Protein AF-A0A0K8PCG8-F1 (afdb_monomer_lite)

Foldseek 3Di:
DDPDDPPPQFAQDDDPDDDPDCPPVLVVLLVCVVPDVDDDDDDDPPPCSSVSVSSSCVVCQVVFPLGETEQPCPPPPDPLCRLVSVCVRSVHDDPDPDRSNVSSCVVCVPGRYHYD

pLDDT: mean 85.22, std 14.84, range [30.8, 96.75]

Radius of gyration: 15.7 Å; chains: 1; bounding box: 42×32×44 Å

Secondary structure (DSSP, 8-state):
---PPP----SPPPP-S---S-HHHHHHHHHHHHH-S-------TTS-HHHHHHHHHHHHGGG-TT-EE----TT---GGGHHHHHHHHTT----SSS-HHHHHHHHHTT---EE-

Structure (mmCIF, N/CA/C/O backbone):
data_AF-A0A0K8PCG8-F1
#
_entry.id   AF-A0A0K8PCG8-F1
#
loop_
_atom_site.group_PDB
_atom_site.id
_atom_site.type_symbol
_atom_site.label_atom_id
_atom_site.label_alt_id
_atom_site.label_comp_id
_atom_site.label_asym_id
_atom_site.label_entity_id
_atom_site.label_seq_id
_atom_site.pdbx_PDB_ins_code
_atom_site.Cartn_x
_atom_site.Cartn_y
_atom_site.Cartn_z
_atom_site.occupancy
_atom_site.B_iso_or_equiv
_atom_site.auth_seq_id
_atom_site.auth_comp_id
_atom_site.auth_asym_id
_atom_site.auth_atom_id
_atom_site.pdbx_PDB_model_num
ATOM 1 N N . MET A 1 1 ? 28.671 -19.971 8.355 1.00 40.09 1 MET A N 1
ATOM 2 C CA . MET A 1 1 ? 28.256 -18.738 7.651 1.00 40.09 1 MET A CA 1
ATOM 3 C C . MET A 1 1 ? 27.069 -19.087 6.775 1.00 40.09 1 MET A C 1
ATOM 5 O O . MET A 1 1 ? 27.210 -19.941 5.917 1.00 40.09 1 MET A O 1
ATOM 9 N N . GLY A 1 2 ? 25.898 -18.525 7.054 1.00 37.75 2 GLY A N 1
ATOM 10 C CA . GLY A 1 2 ? 24.660 -18.872 6.354 1.00 37.75 2 GLY A CA 1
ATOM 11 C C . GLY A 1 2 ? 23.466 -18.240 7.051 1.00 37.75 2 GLY A C 1
ATOM 12 O O . GLY A 1 2 ? 22.586 -18.940 7.536 1.00 37.75 2 GLY A O 1
ATOM 13 N N . GLY A 1 3 ? 23.493 -16.914 7.203 1.00 30.80 3 GLY A N 1
ATOM 14 C CA . GLY A 1 3 ? 22.322 -16.178 7.663 1.00 30.80 3 GLY A CA 1
ATOM 15 C C . GLY A 1 3 ? 21.276 -16.229 6.559 1.00 30.80 3 GLY A C 1
ATOM 16 O O . GLY A 1 3 ? 21.472 -15.619 5.511 1.00 30.80 3 GLY A O 1
ATOM 17 N N . SER A 1 4 ? 20.198 -16.983 6.774 1.00 36.03 4 SER A N 1
ATOM 18 C CA . SER A 1 4 ? 19.000 -16.882 5.944 1.00 36.03 4 SER A CA 1
ATOM 19 C C . SER A 1 4 ? 18.583 -15.416 5.937 1.00 36.03 4 SER A C 1
ATOM 21 O O . SER A 1 4 ? 18.250 -14.873 6.992 1.00 36.03 4 SER A O 1
ATOM 23 N N . ALA A 1 5 ? 18.606 -14.769 4.768 1.00 44.00 5 ALA A N 1
ATOM 24 C CA . ALA A 1 5 ? 17.935 -13.489 4.604 1.00 44.00 5 ALA A CA 1
ATOM 25 C C . ALA A 1 5 ? 16.497 -13.657 5.131 1.00 44.00 5 ALA A C 1
ATOM 27 O O . ALA A 1 5 ? 15.891 -14.710 4.877 1.00 44.00 5 ALA A O 1
ATOM 28 N N . PRO A 1 6 ? 15.959 -12.707 5.916 1.00 40.66 6 PRO A N 1
ATOM 29 C CA . PRO A 1 6 ? 14.583 -12.810 6.364 1.00 40.66 6 PRO A CA 1
ATOM 30 C C . PRO A 1 6 ? 13.723 -12.926 5.109 1.00 40.66 6 PRO A C 1
ATOM 32 O O . PRO A 1 6 ? 13.785 -12.056 4.237 1.00 40.66 6 PRO A O 1
ATOM 35 N N . ARG A 1 7 ? 12.967 -14.025 4.986 1.00 50.31 7 ARG A N 1
ATOM 36 C CA . ARG A 1 7 ? 11.889 -14.108 4.000 1.00 50.31 7 ARG A CA 1
ATOM 37 C C . ARG A 1 7 ? 11.028 -12.885 4.269 1.00 50.31 7 ARG A C 1
ATOM 39 O O . ARG A 1 7 ? 10.478 -12.771 5.363 1.00 50.31 7 ARG A O 1
ATOM 46 N N . ARG A 1 8 ? 11.044 -11.920 3.349 1.00 58.66 8 ARG A N 1
ATOM 47 C CA . ARG A 1 8 ? 10.260 -10.698 3.496 1.00 58.66 8 ARG A CA 1
ATOM 48 C C . ARG A 1 8 ? 8.815 -11.147 3.485 1.00 58.66 8 ARG A C 1
ATOM 50 O O . ARG A 1 8 ? 8.310 -11.589 2.462 1.00 58.66 8 ARG A O 1
ATOM 57 N N . ASP A 1 9 ? 8.216 -11.151 4.665 1.00 66.38 9 ASP A N 1
ATOM 58 C CA . ASP A 1 9 ? 6.817 -11.482 4.791 1.00 66.38 9 ASP A CA 1
ATOM 59 C C . ASP A 1 9 ? 6.026 -10.337 4.148 1.00 66.38 9 ASP A C 1
ATOM 61 O O . ASP A 1 9 ? 6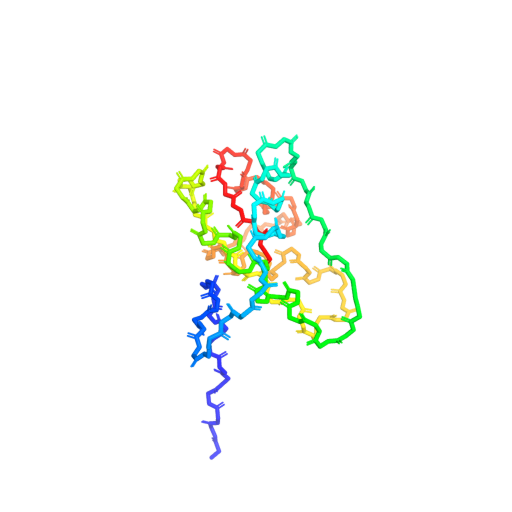.108 -9.181 4.578 1.00 66.38 9 ASP A O 1
ATOM 65 N N . HIS A 1 10 ? 5.347 -10.662 3.050 1.00 77.44 10 HIS A N 1
ATOM 66 C CA . HIS A 1 10 ? 4.517 -9.740 2.271 1.00 77.44 10 HIS A CA 1
ATOM 67 C C . HIS A 1 10 ? 3.088 -9.656 2.825 1.00 77.44 10 HIS A C 1
ATOM 69 O O . HIS A 1 10 ? 2.240 -8.922 2.302 1.00 77.44 10 HIS A O 1
ATOM 75 N N . HIS A 1 11 ? 2.809 -10.400 3.901 1.00 79.62 11 HIS A N 1
ATOM 76 C CA . HIS A 1 11 ? 1.638 -10.191 4.733 1.00 79.62 11 HIS A CA 1
ATOM 77 C C . HIS A 1 11 ? 1.762 -8.894 5.543 1.00 79.62 11 HIS A C 1
ATOM 79 O O . HIS A 1 11 ? 2.830 -8.302 5.708 1.00 79.62 11 HIS A O 1
ATOM 85 N N . LEU A 1 12 ? 0.624 -8.423 6.052 1.00 78.31 12 LEU A N 1
ATOM 86 C CA . LEU A 1 12 ? 0.608 -7.267 6.939 1.00 78.31 12 LEU A CA 1
ATOM 87 C C . LEU A 1 12 ? 1.444 -7.564 8.198 1.00 78.31 12 LEU A C 1
ATOM 89 O O . LEU A 1 12 ? 1.270 -8.634 8.786 1.00 78.31 12 LEU A O 1
ATOM 93 N N . PRO A 1 13 ? 2.303 -6.630 8.649 1.00 73.38 13 PRO A N 1
ATOM 94 C CA . PRO A 1 13 ? 3.106 -6.826 9.850 1.00 73.38 13 PRO A CA 1
ATOM 95 C C . PRO A 1 13 ? 2.247 -7.184 11.071 1.00 73.38 13 PRO A C 1
ATOM 97 O O . PRO A 1 13 ? 1.296 -6.471 11.399 1.00 73.38 13 PRO A O 1
ATOM 100 N N . VAL A 1 14 ? 2.610 -8.261 11.774 1.00 66.38 14 VAL A N 1
ATOM 101 C CA . VAL A 1 14 ? 1.981 -8.634 13.049 1.00 66.38 14 VAL A CA 1
ATOM 102 C C . VAL A 1 14 ? 2.475 -7.685 14.141 1.00 66.38 14 VAL A C 1
ATOM 104 O O . VAL A 1 14 ? 3.675 -7.557 14.382 1.00 66.38 14 VAL A O 1
ATOM 107 N N . GLU A 1 15 ? 1.556 -6.998 14.816 1.00 63.03 15 GLU A N 1
ATOM 108 C CA . GLU A 1 15 ? 1.910 -6.094 15.909 1.00 63.03 15 GLU A CA 1
ATOM 109 C C . GLU A 1 15 ? 2.065 -6.841 17.235 1.00 63.03 15 GLU A C 1
ATOM 111 O O . GLU A 1 15 ? 1.133 -7.479 17.717 1.00 63.03 15 GLU A O 1
ATOM 116 N N . THR A 1 16 ? 3.227 -6.691 17.866 1.00 58.53 16 THR A N 1
ATOM 117 C CA . THR A 1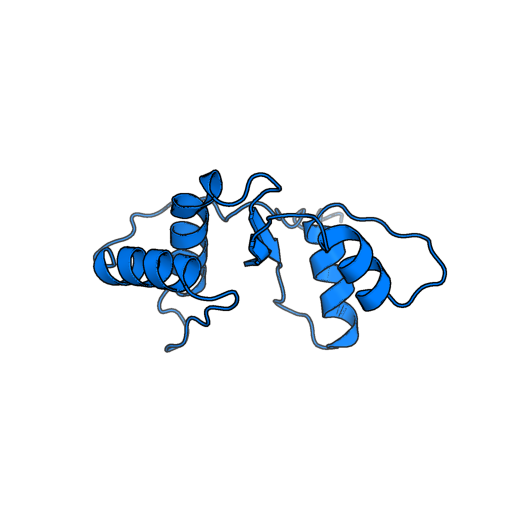 16 ? 3.561 -7.278 19.176 1.00 58.53 16 THR A CA 1
ATOM 118 C C . THR A 1 16 ? 3.376 -6.308 20.349 1.00 58.53 16 THR A C 1
ATOM 120 O O . THR A 1 16 ? 3.582 -6.682 21.499 1.00 58.53 16 THR A O 1
ATOM 123 N N . THR A 1 17 ? 2.973 -5.060 20.084 1.00 62.31 17 THR A N 1
ATOM 124 C CA . THR A 1 17 ? 2.781 -4.005 21.097 1.00 62.31 17 THR A CA 1
ATOM 125 C C . THR A 1 17 ? 1.418 -3.338 20.946 1.00 62.31 17 THR A C 1
ATOM 127 O O . THR A 1 17 ? 0.904 -3.236 19.832 1.00 62.31 17 THR A O 1
ATOM 130 N N . SER A 1 18 ? 0.860 -2.808 22.037 1.00 65.88 18 SER A N 1
ATOM 131 C CA . SER A 1 18 ? -0.399 -2.056 21.999 1.00 65.88 18 SER A CA 1
ATOM 132 C C . SER A 1 18 ? -0.301 -0.810 21.095 1.00 65.88 18 SER A C 1
ATOM 134 O O . SER A 1 18 ? 0.748 -0.180 20.960 1.00 65.88 18 SER A O 1
ATOM 136 N N . PHE A 1 19 ? -1.412 -0.461 20.440 1.00 65.94 19 PHE A N 1
ATOM 137 C CA . PHE A 1 19 ? -1.531 0.717 19.574 1.00 65.94 19 PHE A CA 1
ATOM 138 C C . PHE A 1 19 ? -2.499 1.689 20.232 1.00 65.94 19 PHE A C 1
ATOM 140 O O . PHE A 1 19 ? -3.718 1.489 20.214 1.00 65.94 19 PHE A O 1
ATOM 147 N N . VAL A 1 20 ? -1.925 2.688 20.883 1.00 69.50 20 VAL A N 1
ATOM 148 C CA . VAL A 1 20 ? -2.646 3.621 21.741 1.00 69.50 20 VAL A CA 1
ATOM 149 C C . VAL A 1 20 ? -2.998 4.873 20.932 1.00 69.50 20 VAL A C 1
ATOM 151 O O . VAL A 1 20 ? -2.195 5.350 20.137 1.00 69.50 20 VAL A O 1
ATOM 154 N N . ASP A 1 21 ? -4.225 5.357 21.123 1.00 64.19 21 ASP A N 1
ATOM 155 C CA . ASP A 1 21 ? -4.695 6.694 20.729 1.00 64.19 21 ASP A CA 1
ATOM 156 C C . ASP A 1 21 ? -4.686 7.074 19.233 1.00 64.19 21 ASP A C 1
ATOM 158 O O . ASP A 1 21 ? -4.313 8.175 18.849 1.00 64.19 21 ASP A O 1
ATOM 162 N N . ARG A 1 22 ? -5.110 6.156 18.353 1.00 79.75 22 ARG A N 1
ATOM 163 C CA . ARG A 1 22 ? -5.192 6.421 16.898 1.00 79.75 22 ARG A CA 1
ATOM 164 C C . ARG A 1 22 ? -6.499 5.980 16.238 1.00 79.75 22 ARG A C 1
ATOM 166 O O . ARG A 1 22 ? -6.542 5.569 15.079 1.00 79.75 22 ARG A O 1
ATOM 173 N N . ARG A 1 23 ? -7.594 5.954 17.006 1.00 81.81 23 ARG A N 1
ATOM 174 C CA . ARG A 1 23 ? -8.900 5.482 16.501 1.00 81.81 23 ARG A CA 1
ATOM 175 C C . ARG A 1 23 ? -9.461 6.409 15.419 1.00 81.81 23 ARG A C 1
ATOM 177 O O . ARG A 1 23 ? -10.052 5.906 14.468 1.00 81.81 23 ARG A O 1
ATOM 184 N N . GLY A 1 24 ? -9.251 7.721 15.548 1.00 86.75 24 GLY A N 1
ATOM 185 C CA . GLY A 1 24 ? -9.702 8.713 14.569 1.00 86.75 24 GLY A CA 1
ATOM 186 C C . GLY A 1 24 ? -9.031 8.524 13.211 1.00 86.75 24 GLY A C 1
ATOM 187 O O . GLY A 1 24 ? -9.714 8.387 12.200 1.00 86.75 24 GLY A O 1
ATOM 188 N N . GLU A 1 25 ? -7.706 8.396 13.191 1.00 89.69 25 GLU A N 1
ATOM 189 C CA . GLU A 1 25 ? -6.920 8.203 11.969 1.00 89.69 25 GLU A CA 1
ATOM 190 C C . GLU A 1 25 ? -7.235 6.870 11.291 1.00 89.69 25 GLU A C 1
ATOM 192 O O . GLU A 1 25 ? -7.257 6.784 10.065 1.00 89.69 25 GLU A O 1
ATOM 197 N N . LEU A 1 26 ? -7.522 5.826 12.073 1.00 90.75 26 LEU A N 1
ATOM 198 C CA . LEU A 1 26 ? -7.971 4.543 11.533 1.00 90.75 26 LEU A CA 1
ATOM 199 C C . LEU A 1 26 ? -9.314 4.669 10.807 1.00 90.75 26 LEU A C 1
ATOM 201 O O . LEU A 1 26 ? -9.476 4.122 9.715 1.00 90.75 26 LEU A O 1
ATOM 205 N N . THR A 1 27 ? -10.270 5.386 11.401 1.00 91.12 27 THR A N 1
ATOM 206 C CA . THR A 1 27 ? -11.573 5.655 10.778 1.00 91.12 27 THR A CA 1
ATOM 207 C C . THR A 1 27 ? -11.405 6.508 9.524 1.00 91.12 27 THR A C 1
ATOM 209 O O . THR A 1 27 ? -11.901 6.129 8.465 1.00 91.12 27 THR A O 1
ATOM 212 N N . GLN A 1 28 ? -10.627 7.587 9.611 1.00 93.50 28 GLN A N 1
ATOM 213 C CA . GLN A 1 28 ? -10.352 8.478 8.487 1.00 93.50 28 GLN A CA 1
ATOM 214 C C . GLN A 1 28 ? -9.662 7.742 7.331 1.00 93.50 28 GLN A C 1
ATOM 216 O O . GLN A 1 28 ? -10.059 7.904 6.180 1.00 93.50 28 GLN A O 1
ATOM 221 N N . GLY A 1 29 ? -8.665 6.898 7.618 1.00 93.19 29 GLY A N 1
ATOM 222 C CA . GLY A 1 29 ? -7.967 6.097 6.611 1.00 93.19 29 GLY A CA 1
ATOM 223 C C . GLY A 1 29 ? -8.900 5.119 5.895 1.00 93.19 29 GLY A C 1
ATOM 224 O O . GLY A 1 29 ? -8.864 5.013 4.670 1.00 93.19 29 GLY A O 1
ATOM 225 N N . ARG A 1 30 ? -9.800 4.462 6.638 1.00 93.44 30 ARG A N 1
ATOM 226 C CA . ARG A 1 30 ? -10.837 3.591 6.061 1.00 93.44 30 ARG A CA 1
ATOM 227 C C . ARG A 1 30 ? -11.778 4.366 5.138 1.00 93.44 30 ARG A C 1
ATOM 229 O O . ARG A 1 30 ? -12.073 3.906 4.040 1.00 93.44 30 ARG A O 1
ATOM 236 N N . GLU A 1 31 ? -12.261 5.520 5.581 1.00 94.44 31 GLU A N 1
ATOM 237 C CA . GLU A 1 31 ? -13.172 6.355 4.794 1.00 94.44 31 GLU A CA 1
ATOM 238 C C . GLU A 1 31 ? -12.499 6.945 3.556 1.00 94.44 31 GLU A C 1
ATOM 240 O O . GLU A 1 31 ? -13.147 7.080 2.522 1.00 94.44 31 GLU A O 1
ATOM 245 N N . LEU A 1 32 ? -11.208 7.282 3.644 1.00 95.38 32 LEU A N 1
ATOM 246 C CA . LEU A 1 32 ? -10.398 7.715 2.507 1.00 95.38 32 LEU A CA 1
ATOM 247 C C . LEU A 1 32 ? -10.256 6.594 1.473 1.00 95.38 32 LEU A C 1
ATOM 249 O O . LEU A 1 32 ? -10.511 6.832 0.297 1.00 95.38 32 LEU A O 1
ATOM 253 N N . LEU A 1 33 ? -9.936 5.369 1.899 1.00 94.25 33 LEU A N 1
ATOM 254 C CA . LEU A 1 33 ? -9.839 4.216 0.993 1.00 94.25 33 LEU A CA 1
ATOM 255 C C . LEU A 1 33 ? -11.178 3.831 0.353 1.00 94.25 33 LEU A C 1
ATOM 257 O O . LEU A 1 33 ? -11.197 3.256 -0.729 1.00 94.25 33 LEU A O 1
ATOM 261 N N . ALA A 1 34 ? -12.304 4.149 0.994 1.00 92.38 34 ALA A N 1
ATOM 262 C CA . ALA A 1 34 ? -13.622 3.920 0.408 1.00 92.38 34 ALA A CA 1
ATOM 263 C C . ALA A 1 34 ? -13.951 4.898 -0.737 1.00 92.38 34 ALA A C 1
ATOM 265 O O . ALA A 1 34 ? -14.789 4.580 -1.577 1.00 92.38 34 ALA A O 1
ATOM 266 N N . ARG A 1 35 ? -13.311 6.077 -0.776 1.00 95.06 35 ARG A N 1
ATOM 267 C CA . ARG A 1 35 ? -13.585 7.146 -1.759 1.00 95.06 35 ARG A CA 1
ATOM 268 C C . ARG A 1 35 ? -12.449 7.413 -2.746 1.00 95.06 35 ARG A C 1
ATOM 270 O O . ARG A 1 35 ? -12.669 8.086 -3.747 1.00 95.06 35 ARG A O 1
ATOM 277 N N . ALA A 1 36 ? -11.244 6.927 -2.465 1.00 94.94 36 ALA A N 1
ATOM 278 C CA . ALA A 1 36 ? -10.048 7.177 -3.259 1.00 94.94 36 ALA A CA 1
ATOM 279 C C . ALA A 1 36 ? -9.275 5.881 -3.527 1.00 94.94 36 ALA A C 1
ATOM 281 O O . ALA A 1 36 ? -9.236 4.977 -2.696 1.00 94.94 36 ALA A O 1
ATOM 282 N N . ARG A 1 37 ? -8.610 5.820 -4.687 1.00 93.38 37 ARG A N 1
ATOM 283 C CA . ARG A 1 37 ? -7.762 4.683 -5.094 1.00 93.38 37 ARG A CA 1
ATOM 284 C C . ARG A 1 37 ? -6.332 4.756 -4.546 1.00 93.38 37 ARG A C 1
ATOM 286 O O . ARG A 1 37 ? -5.617 3.765 -4.606 1.00 93.38 37 ARG A O 1
ATOM 293 N N . LEU A 1 38 ? -5.920 5.919 -4.039 1.00 95.81 38 LEU A N 1
ATOM 294 C CA . LEU A 1 38 ? -4.602 6.169 -3.463 1.00 95.81 38 LEU A CA 1
ATOM 295 C C . LEU A 1 38 ? -4.762 7.017 -2.202 1.00 95.81 38 LEU A C 1
ATOM 297 O O . LEU A 1 38 ? -5.445 8.041 -2.218 1.00 95.81 38 LEU A O 1
ATOM 301 N N . VAL A 1 39 ? -4.118 6.589 -1.121 1.00 95.81 39 VAL A N 1
ATOM 302 C CA . VAL A 1 39 ? -4.083 7.308 0.153 1.00 95.81 39 VAL A CA 1
ATOM 303 C C . VAL A 1 39 ? -2.639 7.379 0.617 1.00 95.81 39 VAL A C 1
ATOM 305 O O . VAL A 1 39 ? -1.974 6.355 0.741 1.00 95.81 39 VAL A O 1
ATOM 308 N N . THR A 1 40 ? -2.169 8.589 0.910 1.00 94.50 40 THR A N 1
ATOM 309 C CA . THR A 1 40 ? -0.808 8.823 1.399 1.00 94.50 40 THR A CA 1
ATOM 310 C C . THR A 1 40 ? -0.853 9.189 2.874 1.00 94.50 40 THR A C 1
ATOM 312 O O . THR A 1 40 ? -1.512 10.154 3.259 1.00 94.50 40 THR A O 1
ATOM 315 N N . LEU A 1 41 ? -0.125 8.443 3.706 1.00 92.88 41 LEU A N 1
ATOM 316 C CA . LEU A 1 41 ? 0.087 8.793 5.109 1.00 92.88 41 LEU A CA 1
ATOM 317 C C . LEU A 1 41 ? 1.390 9.583 5.237 1.00 92.88 41 LEU A C 1
ATOM 319 O O . LEU A 1 41 ? 2.478 9.043 5.035 1.00 92.88 41 LEU A O 1
ATOM 323 N N . THR A 1 42 ? 1.289 10.857 5.597 1.00 92.38 42 THR A N 1
ATOM 324 C CA . THR A 1 42 ? 2.440 11.740 5.817 1.00 92.38 42 THR A CA 1
ATOM 325 C C . THR A 1 42 ? 2.616 12.044 7.304 1.00 92.38 42 THR A C 1
ATOM 327 O O . THR A 1 42 ? 1.725 11.819 8.120 1.00 92.38 42 THR A O 1
ATOM 330 N N . GLY A 1 43 ? 3.814 12.484 7.687 1.00 89.25 43 GLY A N 1
ATOM 331 C CA . GLY A 1 43 ? 4.131 12.848 9.068 1.00 89.25 43 GLY A CA 1
ATOM 332 C C . GLY A 1 43 ? 5.590 12.573 9.432 1.00 89.25 43 GLY A C 1
ATOM 333 O O . GLY A 1 43 ? 6.309 11.952 8.639 1.00 89.25 43 GLY A O 1
ATOM 334 N N . PRO A 1 44 ? 6.034 12.982 10.631 1.00 88.62 44 PRO A N 1
ATOM 335 C CA . PRO A 1 44 ? 7.425 12.853 11.060 1.00 88.62 44 PRO A CA 1
ATOM 336 C C . PRO A 1 44 ? 7.940 11.404 11.051 1.00 88.62 44 PRO A C 1
ATOM 338 O O . PRO A 1 44 ? 7.170 10.435 11.048 1.00 88.62 44 PRO A O 1
ATOM 341 N N . GLY A 1 45 ? 9.262 11.232 11.025 1.00 86.69 45 GLY A N 1
ATOM 342 C CA . GLY A 1 45 ? 9.894 9.920 11.192 1.00 86.69 45 GLY A CA 1
ATOM 343 C C . GLY A 1 45 ? 9.496 9.278 12.527 1.00 86.69 45 GLY A C 1
ATOM 344 O O . GLY A 1 45 ? 9.279 9.972 13.512 1.00 86.69 45 GLY A O 1
ATOM 345 N N . GLY A 1 46 ? 9.341 7.953 12.559 1.00 82.69 46 GLY A N 1
ATOM 346 C CA . GLY A 1 46 ? 9.084 7.218 13.806 1.00 82.69 46 GLY A CA 1
ATOM 347 C C . GLY A 1 46 ? 7.660 7.288 14.380 1.00 82.69 46 GLY A C 1
ATOM 348 O O . GLY A 1 46 ? 7.346 6.506 15.267 1.00 82.69 46 GLY A O 1
ATOM 349 N N . VAL A 1 47 ? 6.747 8.110 13.845 1.00 85.62 47 VAL A N 1
ATOM 350 C CA . VAL A 1 47 ? 5.371 8.256 14.393 1.00 85.62 47 VAL A CA 1
ATOM 351 C C . VAL A 1 47 ? 4.440 7.054 14.159 1.00 85.62 47 VAL A C 1
ATOM 353 O O . VAL A 1 47 ? 3.259 7.106 14.489 1.00 85.62 47 VAL A O 1
ATOM 356 N N . GLY A 1 48 ? 4.943 5.970 13.561 1.00 87.56 48 GLY A N 1
ATOM 357 C CA . GLY A 1 48 ? 4.172 4.742 13.355 1.00 87.56 48 GLY A CA 1
ATOM 358 C C . GLY A 1 48 ? 3.278 4.727 12.111 1.00 87.56 48 GLY A C 1
ATOM 359 O O . GLY A 1 48 ? 2.307 3.980 12.086 1.00 87.56 48 GLY A O 1
ATOM 360 N N . LYS A 1 49 ? 3.595 5.492 11.057 1.00 92.31 49 LYS A N 1
ATOM 361 C CA . LYS A 1 49 ? 2.815 5.513 9.798 1.00 92.31 49 LYS A CA 1
ATOM 362 C C . LYS A 1 49 ? 2.641 4.125 9.177 1.00 92.31 49 LYS A C 1
ATOM 364 O O . LYS A 1 49 ? 1.534 3.763 8.809 1.00 92.31 49 LYS A O 1
ATOM 369 N N . THR A 1 50 ? 3.709 3.326 9.138 1.00 90.31 50 THR A N 1
ATOM 370 C CA . THR A 1 50 ? 3.668 1.937 8.649 1.00 90.31 50 THR A CA 1
ATOM 371 C C . THR A 1 50 ? 2.714 1.075 9.472 1.00 90.31 50 THR A C 1
ATOM 373 O O . THR A 1 50 ? 1.942 0.295 8.925 1.00 90.31 50 THR A O 1
ATOM 376 N N . ARG A 1 51 ? 2.713 1.272 10.795 1.00 89.31 51 ARG A N 1
ATOM 377 C CA . ARG A 1 51 ? 1.808 0.585 11.718 1.00 89.31 51 ARG A CA 1
ATOM 378 C C . ARG A 1 51 ? 0.352 1.008 11.485 1.00 89.31 51 ARG A C 1
ATOM 380 O O . ARG A 1 51 ? -0.531 0.165 11.378 1.00 89.31 51 ARG A O 1
ATOM 387 N N . LEU A 1 52 ? 0.109 2.310 11.320 1.00 91.31 52 LEU A N 1
ATOM 388 C CA . LEU A 1 52 ? -1.210 2.843 10.975 1.00 91.31 52 LEU A CA 1
ATOM 389 C C . LEU A 1 52 ? -1.707 2.287 9.630 1.00 91.31 52 LEU A C 1
ATOM 391 O O . LEU A 1 52 ? -2.840 1.815 9.567 1.00 91.31 52 LEU A O 1
ATOM 395 N N . ALA A 1 53 ? -0.864 2.277 8.593 1.00 93.19 53 ALA A N 1
ATOM 396 C CA . ALA A 1 53 ? -1.188 1.722 7.279 1.00 93.19 53 ALA A CA 1
ATOM 397 C C . ALA A 1 53 ? -1.593 0.246 7.379 1.00 93.19 53 ALA A C 1
ATOM 399 O O . ALA A 1 53 ? -2.669 -0.126 6.915 1.00 93.19 53 ALA A O 1
ATOM 400 N N . ALA A 1 54 ? -0.790 -0.569 8.073 1.00 92.56 54 ALA A N 1
ATOM 401 C CA . ALA A 1 54 ? -1.076 -1.985 8.275 1.00 92.56 54 ALA A CA 1
ATOM 402 C C . ALA A 1 54 ? -2.418 -2.212 8.992 1.00 92.56 54 ALA A C 1
ATOM 404 O O . ALA A 1 54 ? -3.211 -3.060 8.583 1.00 92.56 54 ALA A O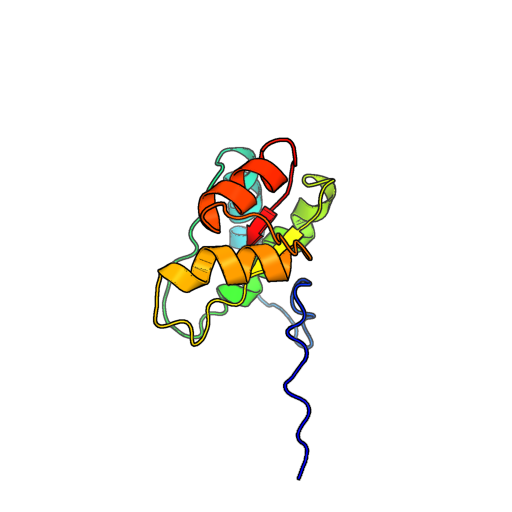 1
ATOM 405 N N . ARG A 1 55 ? -2.737 -1.409 10.016 1.00 90.94 55 ARG A N 1
ATOM 406 C CA . ARG A 1 55 ? -4.028 -1.499 10.717 1.00 90.94 55 ARG A CA 1
ATOM 407 C C . ARG A 1 55 ? -5.221 -1.037 9.900 1.00 90.94 55 ARG A C 1
ATOM 409 O O . ARG A 1 55 ? -6.307 -1.602 10.059 1.00 90.94 55 ARG A O 1
ATOM 416 N N . VAL A 1 56 ? -5.066 0.016 9.100 1.00 93.69 56 VAL A N 1
ATOM 417 C CA . VAL A 1 56 ? -6.115 0.442 8.168 1.00 93.69 56 VAL A CA 1
ATOM 418 C C . VAL A 1 56 ? -6.372 -0.694 7.185 1.00 93.69 56 VAL A C 1
ATOM 420 O O . VAL A 1 56 ? -7.515 -1.122 7.052 1.00 93.69 56 VAL A O 1
ATOM 423 N N . ALA A 1 57 ? -5.311 -1.245 6.595 1.00 94.31 57 ALA A N 1
ATOM 424 C CA . ALA A 1 57 ? -5.369 -2.327 5.624 1.00 94.31 57 ALA A CA 1
ATOM 425 C C . ALA A 1 57 ? -6.029 -3.599 6.194 1.00 94.31 57 ALA A C 1
ATOM 427 O O . ALA A 1 57 ? -6.924 -4.163 5.567 1.00 94.31 57 ALA A O 1
ATOM 428 N N . ALA A 1 58 ? -5.691 -3.987 7.429 1.00 92.44 58 ALA A N 1
ATOM 429 C CA . ALA A 1 58 ? -6.333 -5.103 8.126 1.00 92.44 58 ALA A CA 1
ATOM 430 C C . ALA A 1 58 ? -7.844 -4.878 8.336 1.00 92.44 58 ALA A C 1
ATOM 432 O O . ALA A 1 58 ? -8.645 -5.794 8.156 1.00 92.44 58 ALA A O 1
ATOM 433 N N . ARG A 1 59 ? -8.271 -3.648 8.667 1.00 91.69 59 ARG A N 1
ATOM 434 C CA . ARG A 1 59 ? -9.700 -3.312 8.836 1.00 91.69 59 ARG A CA 1
ATOM 435 C C . ARG A 1 59 ? -10.492 -3.358 7.535 1.00 91.69 59 ARG A C 1
ATOM 437 O O . ARG A 1 59 ? -11.688 -3.639 7.572 1.00 91.69 59 ARG A O 1
ATOM 444 N N . VAL A 1 60 ? -9.854 -3.048 6.410 1.00 93.75 60 VAL A N 1
ATOM 445 C CA . VAL A 1 60 ? -10.505 -3.032 5.092 1.00 93.75 60 VAL A CA 1
ATOM 446 C C . VAL A 1 60 ? -10.292 -4.312 4.301 1.00 93.75 60 VAL A C 1
ATOM 448 O O . VAL A 1 60 ? -10.818 -4.410 3.202 1.00 93.75 60 VAL A O 1
ATOM 451 N N . GLN A 1 61 ? -9.587 -5.306 4.844 1.00 93.75 61 GLN A N 1
ATOM 452 C CA . GLN A 1 61 ? -9.225 -6.534 4.132 1.00 93.75 61 GLN A CA 1
ATOM 453 C C . GLN A 1 61 ? -10.422 -7.208 3.442 1.00 93.75 61 GLN A C 1
ATOM 455 O O . GLN A 1 61 ? -10.310 -7.644 2.304 1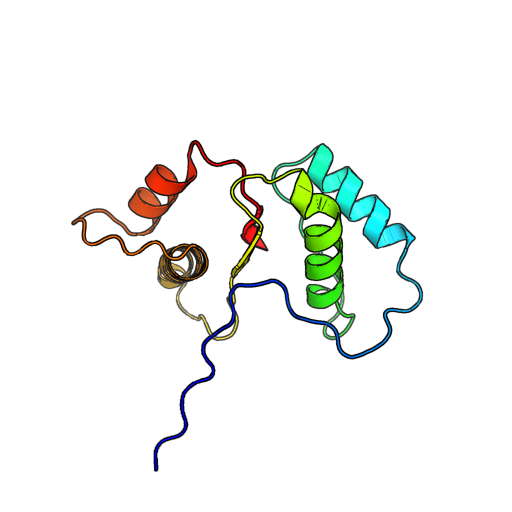.00 93.75 61 GLN A O 1
ATOM 460 N N . ARG A 1 62 ? -11.600 -7.218 4.081 1.00 93.50 62 ARG A N 1
ATOM 461 C CA . ARG A 1 62 ? -12.833 -7.787 3.502 1.00 93.50 62 ARG A CA 1
ATOM 462 C C . ARG A 1 62 ? -13.325 -7.070 2.238 1.00 93.50 62 ARG A C 1
ATOM 464 O O . ARG A 1 62 ? -14.082 -7.653 1.474 1.00 93.50 62 ARG A O 1
ATOM 471 N N . ALA A 1 63 ? -12.930 -5.817 2.022 1.00 94.38 63 ALA A N 1
ATOM 472 C CA . ALA A 1 63 ? -13.263 -5.048 0.826 1.00 94.38 63 ALA A CA 1
ATOM 473 C C . ALA A 1 63 ? -12.324 -5.339 -0.359 1.00 94.38 63 ALA A C 1
ATOM 475 O O . ALA A 1 63 ? -12.576 -4.832 -1.450 1.00 94.38 63 ALA A O 1
ATOM 476 N N . PHE A 1 64 ? -11.267 -6.130 -0.158 1.00 95.31 64 PHE A N 1
ATOM 477 C CA . PHE A 1 64 ? -10.278 -6.492 -1.172 1.00 95.31 64 PHE A CA 1
ATOM 478 C C . PHE A 1 64 ? -10.211 -8.022 -1.289 1.00 95.31 64 PHE A C 1
ATOM 480 O O . PHE A 1 64 ? -9.373 -8.647 -0.635 1.00 95.31 64 PHE A O 1
ATOM 487 N N . PRO A 1 65 ? -11.126 -8.647 -2.059 1.00 95.00 65 PRO A N 1
ATOM 488 C CA . PRO A 1 65 ? -11.229 -10.105 -2.159 1.00 95.00 65 PRO A CA 1
ATOM 489 C C . PRO A 1 65 ? -9.967 -10.756 -2.737 1.00 95.00 65 PRO A C 1
ATOM 491 O O . PRO A 1 65 ? -9.628 -11.868 -2.344 1.00 95.00 65 PRO A O 1
ATOM 494 N N . ASP A 1 66 ? -9.228 -10.040 -3.587 1.00 94.62 66 ASP A N 1
ATOM 495 C CA . ASP A 1 66 ? -7.959 -10.508 -4.157 1.00 94.62 66 ASP A CA 1
ATOM 496 C C . ASP A 1 66 ? -6.762 -10.266 -3.221 1.00 94.62 66 ASP A C 1
ATOM 498 O O . ASP A 1 66 ? -5.617 -10.607 -3.526 1.00 94.62 66 ASP A O 1
ATOM 502 N N . GLY A 1 67 ? -7.032 -9.719 -2.035 1.00 93.38 67 GLY A N 1
ATOM 503 C CA . GLY A 1 67 ? -6.108 -9.644 -0.920 1.00 93.38 67 GLY A CA 1
ATOM 504 C C . GLY A 1 67 ? -5.466 -8.278 -0.702 1.00 93.38 67 GLY A C 1
ATOM 505 O O . GLY A 1 67 ? -5.609 -7.322 -1.462 1.00 93.38 67 GLY A O 1
ATOM 506 N N . VAL A 1 68 ? -4.731 -8.215 0.403 1.00 95.62 68 VAL A N 1
ATOM 507 C CA . VAL A 1 68 ? -3.921 -7.070 0.817 1.00 95.62 68 VAL A CA 1
ATOM 508 C C . VAL A 1 68 ? -2.467 -7.528 0.853 1.00 95.62 68 VAL A C 1
ATOM 510 O O . VAL A 1 68 ? -2.199 -8.616 1.375 1.00 95.62 68 VAL A O 1
ATOM 513 N N . ARG A 1 69 ? -1.544 -6.741 0.295 1.00 95.12 69 ARG A N 1
ATOM 514 C CA . ARG A 1 69 ? -0.101 -7.028 0.301 1.00 95.12 69 ARG A CA 1
ATOM 515 C C . ARG A 1 69 ? 0.697 -5.817 0.734 1.00 95.12 69 ARG A C 1
ATOM 517 O O . ARG A 1 69 ? 0.393 -4.704 0.318 1.00 95.12 69 ARG A O 1
ATOM 524 N N . PHE A 1 70 ? 1.708 -6.063 1.558 1.00 94.69 70 PHE A N 1
ATOM 525 C CA . PHE A 1 70 ? 2.661 -5.047 1.973 1.00 94.69 70 PHE A CA 1
ATOM 526 C C . PHE A 1 70 ? 3.905 -5.124 1.082 1.00 94.69 70 PHE A C 1
ATOM 528 O O . PHE A 1 70 ? 4.553 -6.167 1.022 1.00 94.69 70 PHE A O 1
ATOM 535 N N . VAL A 1 71 ? 4.238 -4.034 0.392 1.00 94.94 71 VAL A N 1
ATOM 536 C CA . VAL A 1 71 ? 5.387 -3.952 -0.514 1.00 94.94 71 VAL A CA 1
ATOM 537 C C . VAL A 1 71 ? 6.531 -3.246 0.204 1.00 94.94 71 VAL A C 1
ATOM 539 O O . VAL A 1 71 ? 6.542 -2.029 0.393 1.00 94.94 71 VAL A O 1
ATOM 542 N N . HIS A 1 72 ? 7.542 -4.013 0.608 1.00 90.19 72 HIS A N 1
ATOM 543 C CA . HIS A 1 72 ? 8.716 -3.458 1.281 1.00 90.19 72 HIS A CA 1
ATOM 544 C C . HIS A 1 72 ? 9.603 -2.699 0.290 1.00 90.19 72 HIS A C 1
ATOM 546 O O . HIS A 1 72 ? 10.408 -3.295 -0.421 1.00 90.19 72 HIS A O 1
ATOM 552 N N . LEU A 1 73 ? 9.479 -1.370 0.278 1.00 92.19 73 LEU A N 1
ATOM 553 C CA . LEU A 1 73 ? 10.316 -0.483 -0.539 1.00 92.19 73 LEU A CA 1
ATOM 554 C C . LEU A 1 73 ? 11.622 -0.051 0.155 1.00 92.19 73 LEU A C 1
ATOM 556 O O . LEU A 1 73 ? 12.435 0.669 -0.422 1.00 92.19 73 LEU A O 1
ATOM 560 N N . SER A 1 74 ? 11.837 -0.456 1.408 1.00 88.00 74 SER A N 1
ATOM 561 C CA . SER A 1 74 ? 13.040 -0.097 2.160 1.00 88.00 74 SER A CA 1
ATOM 562 C C . SER A 1 74 ? 14.299 -0.684 1.514 1.00 88.00 74 SER A C 1
ATOM 564 O O . SER A 1 74 ? 14.376 -1.872 1.206 1.00 88.00 74 SER A O 1
ATOM 566 N N . GLY A 1 75 ? 15.308 0.168 1.313 1.00 87.19 75 GLY A N 1
ATOM 567 C CA . GLY A 1 75 ? 16.566 -0.219 0.668 1.00 87.19 75 GLY A CA 1
ATOM 568 C C . GLY A 1 75 ? 16.495 -0.338 -0.859 1.00 87.19 75 GLY A C 1
ATOM 569 O O . GLY A 1 75 ? 17.490 -0.721 -1.468 1.00 87.19 75 GLY A O 1
ATOM 570 N N . LEU A 1 76 ? 15.362 -0.004 -1.492 1.00 92.62 76 LEU A N 1
ATOM 571 C CA . LEU A 1 76 ? 15.327 0.209 -2.937 1.00 92.62 76 LEU A CA 1
ATOM 572 C C . LEU A 1 76 ? 15.878 1.602 -3.254 1.00 92.62 76 LEU A C 1
ATOM 574 O O . LEU A 1 76 ? 15.364 2.612 -2.777 1.00 92.62 76 LEU A O 1
ATOM 578 N N . HIS A 1 77 ? 16.922 1.636 -4.078 1.00 92.12 77 HIS A N 1
ATOM 579 C CA . HIS A 1 77 ? 17.553 2.872 -4.551 1.00 92.12 77 HIS A CA 1
ATOM 580 C C . HIS A 1 77 ? 17.265 3.155 -6.028 1.00 92.12 77 HIS A C 1
ATOM 582 O O . HIS A 1 77 ? 17.366 4.298 -6.462 1.00 92.12 77 HIS A O 1
ATOM 588 N N . ASP A 1 78 ? 16.883 2.122 -6.779 1.00 94.00 78 ASP A N 1
ATOM 589 C CA . ASP A 1 78 ? 16.516 2.218 -8.186 1.00 94.00 78 ASP A CA 1
ATOM 590 C C . ASP A 1 78 ? 14.983 2.117 -8.336 1.00 94.00 78 ASP A C 1
ATOM 592 O O . ASP A 1 78 ? 14.401 1.080 -7.991 1.00 94.00 78 ASP A O 1
ATOM 596 N N . PRO A 1 79 ? 14.310 3.165 -8.852 1.00 91.88 79 PRO A N 1
ATOM 597 C CA . PRO A 1 79 ? 12.877 3.142 -9.138 1.00 91.88 79 PRO A CA 1
ATOM 598 C C . PRO A 1 79 ? 12.440 2.005 -10.072 1.00 91.88 79 PRO A C 1
ATOM 600 O O . PRO A 1 79 ? 11.303 1.541 -9.966 1.00 91.88 79 PRO A O 1
ATOM 603 N N . ALA A 1 80 ? 13.321 1.514 -10.951 1.00 90.88 80 ALA A N 1
ATOM 604 C CA . ALA A 1 80 ? 13.020 0.405 -11.855 1.00 90.88 80 ALA A CA 1
ATOM 605 C C . ALA A 1 80 ? 12.768 -0.923 -11.115 1.00 90.88 80 ALA A C 1
ATOM 607 O O . ALA A 1 80 ? 12.147 -1.830 -11.668 1.00 90.88 80 ALA A O 1
ATOM 608 N N . LEU A 1 81 ? 13.189 -1.029 -9.848 1.00 92.50 81 LEU A N 1
ATOM 609 C CA . LEU A 1 81 ? 12.971 -2.209 -9.008 1.00 92.50 81 LEU A CA 1
ATOM 610 C C . LEU A 1 81 ? 11.602 -2.217 -8.313 1.00 92.50 81 LEU A C 1
ATOM 612 O O . LEU A 1 81 ? 11.182 -3.256 -7.806 1.00 92.50 81 LEU A O 1
ATOM 616 N N . VAL A 1 82 ? 10.879 -1.093 -8.292 1.00 94.25 82 VAL A N 1
ATOM 617 C CA . VAL A 1 82 ? 9.578 -0.988 -7.606 1.00 94.25 82 VAL A CA 1
ATOM 618 C C . VAL A 1 82 ? 8.531 -1.953 -8.183 1.00 94.25 82 VAL A C 1
ATOM 620 O O . VAL A 1 82 ? 7.898 -2.659 -7.394 1.00 94.25 82 VAL A O 1
ATOM 623 N N . PRO A 1 83 ? 8.349 -2.072 -9.516 1.00 94.06 83 PRO A N 1
ATOM 624 C CA . PRO A 1 83 ? 7.404 -3.037 -10.076 1.00 94.06 83 PRO A CA 1
ATOM 625 C C . PRO A 1 83 ? 7.770 -4.488 -9.744 1.00 94.06 83 PRO A C 1
ATOM 627 O O . PRO A 1 83 ? 6.882 -5.295 -9.491 1.00 94.06 83 PRO A O 1
ATOM 630 N N . LEU A 1 84 ? 9.068 -4.810 -9.686 1.00 92.12 84 LEU A N 1
ATOM 631 C CA . LEU A 1 84 ? 9.550 -6.145 -9.319 1.00 92.12 84 LEU A CA 1
ATOM 632 C C . LEU A 1 84 ? 9.244 -6.464 -7.851 1.00 92.12 84 LEU A C 1
ATOM 634 O O . LEU A 1 84 ? 8.756 -7.550 -7.554 1.00 92.12 84 LEU A O 1
ATOM 638 N N . ALA A 1 85 ? 9.460 -5.509 -6.942 1.00 93.56 85 ALA A N 1
ATOM 639 C CA . ALA A 1 85 ? 9.114 -5.668 -5.530 1.00 93.56 85 ALA A CA 1
ATOM 640 C C . ALA A 1 85 ? 7.600 -5.855 -5.321 1.00 93.56 85 ALA A C 1
ATOM 642 O O . ALA A 1 85 ? 7.184 -6.665 -4.495 1.00 93.56 85 ALA A O 1
ATOM 643 N N . ALA A 1 86 ? 6.770 -5.137 -6.083 1.00 94.56 86 ALA A N 1
ATOM 644 C CA . ALA A 1 86 ? 5.320 -5.302 -6.037 1.00 94.56 86 ALA A CA 1
ATOM 645 C C . ALA A 1 86 ? 4.864 -6.656 -6.613 1.00 94.56 86 ALA A C 1
ATOM 647 O O . ALA A 1 86 ? 3.977 -7.290 -6.041 1.00 94.56 86 ALA A O 1
ATOM 648 N N . ALA A 1 87 ? 5.477 -7.119 -7.707 1.00 92.94 87 ALA A N 1
ATOM 649 C CA . ALA A 1 87 ? 5.201 -8.432 -8.286 1.00 92.94 87 ALA A CA 1
ATOM 650 C C . ALA A 1 87 ? 5.567 -9.563 -7.310 1.00 92.94 87 ALA A C 1
ATOM 652 O O . ALA A 1 87 ? 4.739 -10.437 -7.051 1.00 92.94 87 ALA A O 1
ATOM 653 N N . ASP A 1 88 ? 6.747 -9.486 -6.688 1.00 92.00 88 ASP A N 1
ATOM 654 C CA . ASP A 1 88 ? 7.193 -10.428 -5.656 1.00 92.00 88 ASP A CA 1
ATOM 655 C C . ASP A 1 88 ? 6.224 -10.465 -4.463 1.00 92.00 88 ASP A C 1
ATOM 657 O O . ASP A 1 88 ? 5.804 -11.539 -4.031 1.00 92.00 88 ASP A O 1
ATOM 661 N N . ALA A 1 89 ? 5.755 -9.299 -3.999 1.00 92.31 89 ALA A N 1
ATOM 662 C CA . ALA A 1 89 ? 4.768 -9.214 -2.921 1.00 92.31 89 ALA A CA 1
ATOM 663 C C . ALA A 1 89 ? 3.424 -9.879 -3.258 1.00 92.31 89 ALA A C 1
ATOM 665 O O . ALA A 1 89 ? 2.712 -10.367 -2.376 1.00 92.31 89 ALA A O 1
ATOM 666 N N . LEU A 1 90 ? 3.072 -9.919 -4.541 1.00 91.94 90 LEU A N 1
ATOM 667 C CA . LEU A 1 90 ? 1.871 -10.577 -5.043 1.00 91.94 90 LEU A CA 1
ATOM 668 C C . LEU A 1 90 ? 2.092 -12.061 -5.381 1.00 91.94 90 LEU A C 1
ATOM 670 O O . LEU A 1 90 ? 1.124 -12.733 -5.739 1.00 91.94 90 LEU A O 1
ATOM 674 N N . GLY A 1 91 ? 3.321 -12.581 -5.258 1.00 89.56 91 GLY A N 1
ATOM 675 C CA . GLY A 1 91 ? 3.688 -13.926 -5.715 1.00 89.56 91 GLY A CA 1
ATOM 67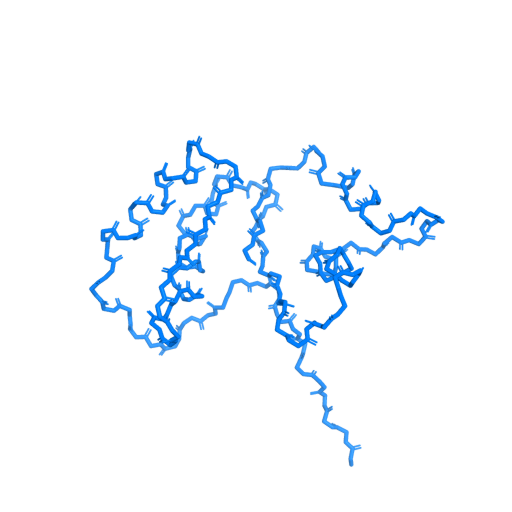6 C C . GLY A 1 91 ? 3.602 -14.076 -7.237 1.00 89.56 91 GLY A C 1
ATOM 677 O O . GLY A 1 91 ? 3.354 -15.168 -7.747 1.00 89.56 91 GLY A O 1
ATOM 678 N N . LEU A 1 92 ? 3.727 -12.964 -7.963 1.00 86.62 92 LEU A N 1
ATOM 679 C CA . LEU A 1 92 ? 3.700 -12.926 -9.416 1.00 86.62 92 LEU A CA 1
ATOM 680 C C . LEU A 1 92 ? 5.128 -13.082 -9.926 1.00 86.62 92 LEU A C 1
ATOM 682 O O . LEU A 1 92 ? 5.968 -12.201 -9.751 1.00 86.62 92 LEU A O 1
ATOM 686 N N . HIS A 1 93 ? 5.387 -14.201 -10.588 1.00 75.50 93 HIS A N 1
ATOM 687 C CA . HIS A 1 93 ? 6.643 -14.445 -11.281 1.00 75.50 93 HIS A CA 1
ATOM 688 C C . HIS A 1 93 ? 6.364 -14.443 -12.779 1.00 75.50 93 HIS A C 1
ATOM 690 O O . HIS A 1 93 ? 5.988 -15.469 -13.349 1.00 75.50 93 HIS A O 1
ATOM 696 N N . ASP A 1 94 ? 6.500 -13.275 -13.406 1.00 68.25 94 ASP A N 1
ATOM 697 C CA . ASP A 1 94 ? 6.399 -13.183 -14.856 1.00 68.25 94 ASP A CA 1
ATOM 698 C C . ASP A 1 94 ? 7.760 -13.469 -15.504 1.00 68.25 94 ASP A C 1
ATOM 700 O O . ASP A 1 94 ? 8.777 -12.881 -15.138 1.00 68.25 94 ASP A O 1
ATOM 704 N N . HIS A 1 95 ? 7.757 -14.402 -16.453 1.00 68.69 95 HIS A N 1
ATOM 705 C CA . HIS A 1 95 ? 8.911 -14.788 -17.269 1.00 68.69 95 HIS A CA 1
ATOM 706 C C . HIS A 1 95 ? 8.757 -14.284 -18.713 1.00 68.69 95 HIS A C 1
ATOM 708 O O . HIS A 1 95 ? 9.488 -14.712 -19.608 1.00 68.69 95 HIS A O 1
ATOM 714 N N . SER A 1 96 ? 7.767 -13.425 -18.968 1.00 71.38 96 SER A N 1
ATOM 715 C CA . SER A 1 96 ? 7.542 -12.819 -20.271 1.00 71.38 96 SER A CA 1
ATOM 716 C C . SER A 1 96 ? 8.677 -11.859 -20.644 1.00 71.38 96 SER A C 1
ATOM 718 O O . SER A 1 96 ? 9.393 -11.324 -19.799 1.00 71.38 96 SER A O 1
ATOM 720 N N . ALA A 1 97 ? 8.824 -11.596 -21.943 1.00 80.06 97 ALA A N 1
ATOM 721 C CA . ALA A 1 97 ? 9.735 -10.568 -22.447 1.00 80.06 97 ALA A CA 1
ATOM 722 C C . ALA A 1 97 ? 9.199 -9.133 -22.238 1.00 80.06 97 ALA A C 1
ATOM 724 O O . ALA A 1 97 ? 9.751 -8.181 -22.793 1.00 80.06 97 ALA A O 1
ATOM 725 N N . GLN A 1 98 ? 8.093 -8.961 -21.503 1.00 85.88 98 GLN A N 1
ATOM 726 C CA . GLN A 1 98 ? 7.476 -7.656 -21.296 1.00 85.88 98 GLN A CA 1
ATOM 727 C C . GLN A 1 98 ? 8.210 -6.853 -20.211 1.00 85.88 98 GLN A C 1
ATOM 729 O O . GLN A 1 98 ? 8.796 -7.420 -19.288 1.00 85.88 98 GLN A O 1
ATOM 734 N N . PRO A 1 99 ? 8.143 -5.510 -20.262 1.00 90.50 99 PRO A N 1
ATOM 735 C CA . PRO A 1 99 ? 8.623 -4.677 -19.168 1.00 90.50 99 PRO A CA 1
ATOM 736 C C . PRO A 1 99 ? 7.903 -5.017 -17.845 1.00 90.50 99 PRO A C 1
ATOM 738 O O . PRO A 1 99 ? 6.673 -5.132 -17.854 1.00 90.50 99 PRO A O 1
ATOM 741 N N . PRO A 1 100 ? 8.606 -5.076 -16.695 1.00 90.00 100 PRO A N 1
ATOM 742 C CA . PRO A 1 100 ? 8.029 -5.507 -15.414 1.00 90.00 100 PRO A CA 1
ATOM 743 C C . PRO A 1 100 ? 6.758 -4.765 -14.986 1.00 90.00 100 PRO A C 1
ATOM 745 O O . PRO A 1 100 ? 5.840 -5.361 -14.429 1.00 90.00 100 PRO A O 1
ATOM 748 N N . LEU A 1 101 ? 6.675 -3.460 -15.260 1.00 92.12 101 LEU A N 1
ATOM 749 C CA . LEU A 1 101 ? 5.485 -2.670 -14.942 1.00 92.12 101 LEU A CA 1
ATOM 750 C C . LEU A 1 101 ? 4.280 -3.060 -15.808 1.00 92.12 101 LEU A C 1
ATOM 752 O O . LEU A 1 101 ? 3.169 -3.135 -15.293 1.00 92.12 101 LEU A O 1
ATOM 756 N N . ALA A 1 102 ? 4.490 -3.312 -17.102 1.00 92.81 102 ALA A N 1
ATOM 757 C CA . ALA A 1 102 ? 3.415 -3.699 -18.013 1.00 92.81 102 ALA A CA 1
ATOM 758 C C . ALA A 1 102 ? 2.854 -5.076 -17.634 1.00 92.81 102 ALA A C 1
ATOM 760 O O . ALA A 1 102 ? 1.641 -5.230 -17.507 1.00 92.81 102 ALA A O 1
ATOM 761 N N . ALA A 1 103 ? 3.749 -6.025 -17.357 1.00 91.56 103 ALA A N 1
ATOM 762 C CA . ALA A 1 103 ? 3.415 -7.338 -16.821 1.00 91.56 103 ALA A CA 1
ATOM 763 C C . ALA A 1 103 ? 2.592 -7.244 -15.526 1.00 91.56 103 ALA A C 1
ATOM 765 O O . ALA A 1 103 ? 1.516 -7.830 -15.416 1.00 91.56 103 ALA A O 1
ATOM 766 N N . LEU A 1 104 ? 3.063 -6.452 -14.555 1.00 93.00 104 LEU A N 1
ATOM 767 C CA . LEU A 1 104 ? 2.366 -6.252 -13.286 1.00 93.00 104 LEU A CA 1
ATOM 768 C C . LEU A 1 104 ? 0.961 -5.677 -13.495 1.00 93.00 104 LEU A C 1
ATOM 770 O O . LEU A 1 104 ? 0.005 -6.199 -12.926 1.00 93.00 104 LEU A O 1
ATOM 774 N N . VAL A 1 105 ? 0.830 -4.622 -14.306 1.00 94.25 105 VAL A N 1
ATOM 775 C CA . VAL A 1 105 ? -0.461 -3.979 -14.594 1.00 94.25 105 VAL A CA 1
ATOM 776 C C . VAL A 1 105 ? -1.437 -4.973 -15.218 1.00 94.25 105 VAL A C 1
ATOM 778 O O . VAL A 1 105 ? -2.576 -5.055 -14.761 1.00 94.25 105 VAL A O 1
ATOM 781 N N . GLU A 1 106 ? -0.994 -5.767 -16.195 1.00 92.69 106 GLU A N 1
ATOM 782 C CA . GLU A 1 106 ? -1.847 -6.770 -16.840 1.00 92.69 106 GLU A CA 1
ATOM 783 C C . GLU A 1 106 ? -2.285 -7.871 -15.867 1.00 92.69 106 GLU A C 1
ATOM 785 O O . GLU A 1 106 ? -3.404 -8.363 -15.950 1.00 92.69 106 GLU A O 1
ATOM 790 N N . GLN A 1 107 ? -1.456 -8.224 -14.886 1.00 90.56 107 GLN A N 1
ATOM 791 C CA . GLN A 1 107 ? -1.815 -9.224 -13.879 1.00 90.56 107 GLN A CA 1
ATOM 792 C C . GLN A 1 107 ? -2.805 -8.702 -12.826 1.00 90.56 107 GLN A C 1
ATOM 794 O O . GLN A 1 107 ? -3.572 -9.493 -12.269 1.00 90.56 107 GLN A O 1
ATOM 799 N N . VAL A 1 108 ? -2.797 -7.396 -12.521 1.00 93.62 108 VAL A N 1
ATOM 800 C CA . VAL A 1 108 ? -3.639 -6.804 -11.459 1.00 93.62 108 VAL A CA 1
ATOM 801 C C . VAL A 1 108 ? -4.874 -6.062 -11.970 1.00 93.62 108 VAL A C 1
ATOM 803 O O . VAL A 1 108 ? -5.724 -5.707 -11.158 1.00 93.62 108 VAL A O 1
ATOM 806 N N . ARG A 1 109 ? -4.997 -5.836 -13.284 1.00 94.38 109 ARG A N 1
ATOM 807 C CA . ARG A 1 109 ? -6.066 -5.030 -13.911 1.00 94.38 109 ARG A CA 1
ATOM 808 C C . ARG A 1 109 ? -7.486 -5.392 -13.468 1.00 94.38 109 ARG A C 1
ATOM 810 O O . ARG A 1 109 ? -8.276 -4.491 -13.203 1.00 94.38 109 ARG A O 1
ATOM 817 N N . ASP A 1 110 ? -7.774 -6.685 -13.338 1.00 94.12 110 ASP A N 1
ATOM 818 C CA . ASP A 1 110 ? -9.111 -7.205 -13.031 1.00 94.12 110 ASP A CA 1
ATOM 819 C C . ASP A 1 110 ? -9.224 -7.664 -11.566 1.00 94.12 110 ASP A C 1
ATOM 821 O O . ASP A 1 110 ? -10.233 -8.239 -11.160 1.00 94.12 110 ASP A O 1
ATOM 825 N N . ARG A 1 111 ? -8.191 -7.399 -10.753 1.00 94.75 111 ARG A N 1
ATOM 826 C CA . ARG A 1 111 ? -8.143 -7.758 -9.335 1.00 94.75 111 ARG A CA 1
ATOM 827 C C . ARG A 1 111 ? -8.499 -6.563 -8.464 1.00 94.75 111 ARG A C 1
ATOM 829 O O . ARG A 1 111 ? -7.960 -5.465 -8.592 1.00 94.75 111 ARG A O 1
ATOM 836 N N . ARG A 1 112 ? -9.345 -6.804 -7.476 1.00 95.12 112 ARG A N 1
ATOM 837 C CA . ARG A 1 112 ? -9.648 -5.885 -6.388 1.00 95.12 112 ARG A CA 1
ATOM 838 C C . ARG A 1 112 ? -8.753 -6.195 -5.188 1.00 95.12 112 ARG A C 1
ATOM 840 O O . ARG A 1 112 ? -9.163 -6.842 -4.223 1.00 95.12 112 ARG A O 1
ATOM 847 N N . LEU A 1 113 ? -7.528 -5.679 -5.253 1.00 96.25 113 LEU A N 1
ATOM 848 C CA . LEU A 1 113 ? -6.490 -5.810 -4.226 1.00 96.25 113 LEU A CA 1
ATOM 849 C C . LEU A 1 113 ? -6.063 -4.455 -3.646 1.00 96.25 113 LEU A C 1
ATOM 851 O O . LEU A 1 113 ? -6.313 -3.406 -4.242 1.00 96.25 113 LEU A O 1
ATOM 855 N N . LEU A 1 114 ? -5.405 -4.486 -2.487 1.00 96.75 114 LEU A N 1
ATOM 856 C CA . LEU A 1 114 ? -4.771 -3.320 -1.866 1.00 96.75 114 LEU A CA 1
ATOM 857 C C . LEU A 1 114 ? -3.267 -3.559 -1.718 1.00 96.75 114 LEU A C 1
ATOM 859 O O . LEU A 1 114 ? -2.854 -4.534 -1.087 1.00 96.75 114 LEU A O 1
ATOM 863 N N . LEU A 1 115 ? -2.468 -2.639 -2.255 1.00 96.00 115 LEU A N 1
ATOM 864 C CA . LEU A 1 115 ? -1.031 -2.556 -2.003 1.00 96.00 115 LEU A CA 1
ATOM 865 C C . LEU A 1 115 ? -0.775 -1.522 -0.905 1.00 96.00 115 LEU A C 1
ATOM 867 O O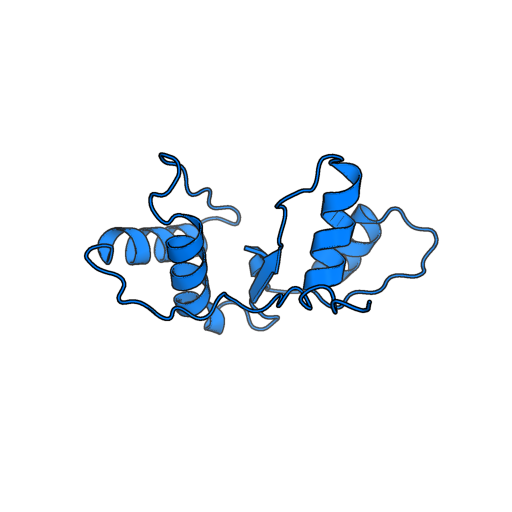 . LEU A 1 115 ? -1.369 -0.441 -0.928 1.00 96.00 115 LEU A O 1
ATOM 871 N N . VAL A 1 116 ? 0.080 -1.877 0.051 1.00 95.12 116 VAL A N 1
ATOM 872 C CA . VAL A 1 116 ? 0.470 -1.052 1.204 1.00 95.12 116 VAL A CA 1
ATOM 873 C C . VAL A 1 116 ? 1.969 -0.834 1.202 1.00 95.12 116 VAL A C 1
ATOM 875 O O . VAL A 1 116 ? 2.687 -1.839 1.017 1.00 95.12 116 VAL A O 1
#

InterPro domains:
  IPR027417 P-loop containing nucleoside triphosphate hydrolase [G3DSA:3.40.50.300] (5-116)
  IPR027417 P-loop containing nucleoside triphosphate hydrolase [SSF52540] (7-116)

Sequence (116 aa):
MGGSAPRRDHHLPVETTSFVDRRGELTQGRELLARARLVTLTGPGGVGKTRLAARVAARVQRAFPDGVRFVHLSGLHDPALVPLAAADALGLHDHSAQPPLAALVEQVRDRRLLLV

Organism: Streptomyces azureus (NCBI:txid146537)